Protein AF-A0A8T5QDV3-F1 (afdb_monomer_lite)

pLDDT: mean 91.02, std 8.58, range [51.59, 98.5]

Foldseek 3Di:
DPVCVCPVDPVSVQLCVVALQAPDKDALVVSCVVSVHDSVVSVVSVVVCCVVQQWDDDPRIIDGDPDPVSLVVQLVVLVVVDDPCVCVPDPPDPDDDADDCNNRSVHHPPDDRD

Radius of gyration: 15.68 Å; chains: 1; bounding box: 37×26×44 Å

Se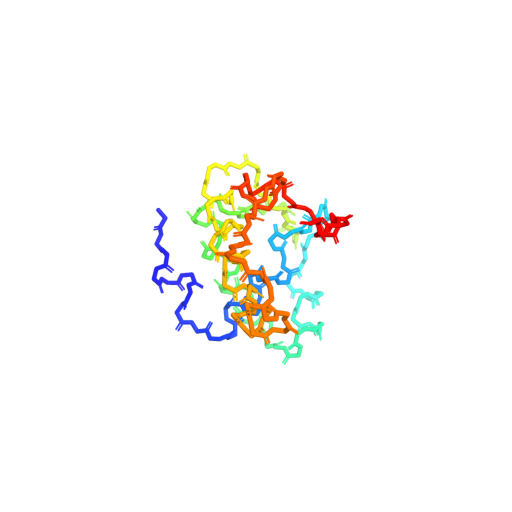quence (114 aa):
MNIHKILSTTQRIKILKKIIYSNNVITVNKTAKELKLSKGLVSKFFNLLVSEKILKKQKIKFIVLDNLFVKSIKILLNINTFNPSLFKKYSFIKGIGLYGSYTKGTNKEDSDID

Secondary structure (DSSP, 8-state):
--HHHHTSSHHHHHHHHHHTT--S-B-HHHHHHHHT--HHHHHHHHHHHHHTTSEEEETTEEEE--SHHHHHHHHHHHHHH--TTHHHH-TT-------HHHHHT---TT----

Structure (mmCIF, N/CA/C/O backbone):
data_AF-A0A8T5QDV3-F1
#
_entry.id   AF-A0A8T5QDV3-F1
#
loop_
_atom_site.group_PDB
_atom_site.id
_atom_site.type_symbol
_atom_site.label_atom_id
_atom_site.label_alt_id
_atom_site.label_comp_id
_atom_site.label_asym_id
_atom_site.label_entity_id
_atom_site.label_seq_id
_atom_site.pdbx_PDB_ins_code
_atom_site.Cartn_x
_atom_site.Cartn_y
_atom_site.Cartn_z
_atom_site.occupancy
_atom_site.B_iso_or_equiv
_atom_site.auth_seq_id
_atom_site.auth_comp_id
_atom_site.auth_asym_id
_atom_site.auth_atom_id
_atom_site.pdbx_PDB_model_num
ATOM 1 N N . MET A 1 1 ? 3.508 14.817 3.290 1.00 88.06 1 MET A N 1
ATOM 2 C CA . MET A 1 1 ? 3.401 13.360 3.496 1.00 88.06 1 MET A CA 1
ATOM 3 C C . MET A 1 1 ? 4.655 12.853 4.198 1.00 88.06 1 MET A C 1
ATOM 5 O O . MET A 1 1 ? 5.741 12.998 3.646 1.00 88.06 1 MET A O 1
ATOM 9 N N . ASN A 1 2 ? 4.535 12.255 5.383 1.00 92.50 2 ASN A N 1
ATOM 10 C CA . ASN A 1 2 ? 5.657 11.679 6.135 1.00 92.50 2 ASN A CA 1
ATOM 11 C C . ASN A 1 2 ? 6.025 10.274 5.628 1.00 92.50 2 ASN A C 1
ATOM 13 O O . ASN A 1 2 ? 5.771 9.263 6.292 1.00 92.50 2 ASN A O 1
ATOM 17 N N . ILE A 1 3 ? 6.639 10.204 4.443 1.00 93.56 3 ILE A N 1
ATOM 18 C CA . ILE A 1 3 ? 6.926 8.933 3.756 1.00 93.56 3 ILE A CA 1
ATOM 19 C C . ILE A 1 3 ? 7.809 7.981 4.582 1.00 93.56 3 ILE A C 1
ATOM 21 O O . ILE A 1 3 ? 7.543 6.781 4.623 1.00 93.56 3 ILE A O 1
ATOM 25 N N . HIS A 1 4 ? 8.778 8.518 5.332 1.00 94.50 4 HIS A N 1
ATOM 26 C CA . HIS A 1 4 ? 9.661 7.737 6.205 1.00 94.50 4 HIS A CA 1
ATOM 27 C C . HIS A 1 4 ? 8.889 6.983 7.298 1.00 94.50 4 HIS A C 1
ATOM 29 O O . HIS A 1 4 ? 9.250 5.861 7.636 1.00 94.50 4 HIS A O 1
ATOM 35 N N . LYS A 1 5 ? 7.787 7.548 7.823 1.00 96.12 5 LYS A N 1
ATOM 36 C CA . LYS A 1 5 ? 6.915 6.857 8.791 1.00 96.12 5 LYS A CA 1
ATOM 37 C C . LYS A 1 5 ? 6.053 5.808 8.103 1.00 96.12 5 LYS A C 1
ATOM 39 O O . LYS A 1 5 ? 5.852 4.727 8.656 1.00 96.12 5 LYS A O 1
ATOM 44 N N . ILE A 1 6 ? 5.534 6.118 6.916 1.00 96.69 6 ILE A N 1
ATOM 45 C CA . ILE A 1 6 ? 4.658 5.213 6.164 1.00 96.69 6 ILE A CA 1
ATOM 46 C C . ILE A 1 6 ? 5.402 3.926 5.784 1.00 96.69 6 ILE A C 1
ATOM 48 O O . ILE A 1 6 ? 4.861 2.834 5.947 1.00 96.69 6 ILE A O 1
ATOM 52 N N . LEU A 1 7 ? 6.656 4.049 5.347 1.00 95.38 7 LEU A N 1
ATOM 53 C CA . LEU A 1 7 ? 7.481 2.938 4.866 1.00 95.38 7 LEU A CA 1
ATOM 54 C C . LEU A 1 7 ? 8.477 2.417 5.918 1.00 95.38 7 LEU A C 1
ATOM 56 O O . LEU A 1 7 ? 9.415 1.706 5.577 1.00 95.38 7 LEU A O 1
ATOM 60 N N . SER A 1 8 ? 8.279 2.741 7.200 1.00 95.75 8 SER A N 1
ATOM 61 C CA . SER A 1 8 ? 9.279 2.485 8.249 1.00 95.75 8 SER A CA 1
ATOM 62 C C . SER A 1 8 ? 9.469 1.011 8.617 1.00 95.75 8 SER A C 1
ATOM 64 O O . SER A 1 8 ? 10.446 0.673 9.275 1.00 95.75 8 SER A O 1
ATOM 66 N N . THR A 1 9 ? 8.508 0.135 8.303 1.00 97.06 9 THR A N 1
ATOM 67 C CA . THR A 1 9 ? 8.598 -1.297 8.629 1.00 97.06 9 THR A CA 1
ATOM 68 C C . THR A 1 9 ? 8.020 -2.162 7.520 1.00 97.06 9 THR A C 1
ATOM 70 O O . THR A 1 9 ? 7.087 -1.773 6.814 1.00 97.06 9 THR A O 1
ATOM 73 N N . THR A 1 10 ? 8.510 -3.397 7.426 1.00 96.00 10 THR A N 1
ATOM 74 C CA . THR A 1 10 ? 8.000 -4.405 6.485 1.00 96.00 10 THR A CA 1
ATOM 75 C C . THR A 1 10 ? 6.509 -4.681 6.686 1.00 96.00 10 THR A C 1
ATOM 77 O O . THR A 1 10 ? 5.773 -4.831 5.715 1.00 96.00 10 THR A O 1
ATOM 80 N N . GLN A 1 11 ? 6.027 -4.687 7.933 1.00 97.75 11 GLN A N 1
ATOM 81 C CA . GLN A 1 11 ? 4.607 -4.863 8.247 1.00 97.75 11 GLN A CA 1
ATOM 82 C C . GLN A 1 11 ? 3.755 -3.696 7.728 1.00 97.75 11 GLN A C 1
ATOM 84 O O . GLN A 1 11 ? 2.696 -3.933 7.149 1.00 97.75 11 GLN A O 1
ATOM 89 N N . ARG A 1 12 ? 4.216 -2.445 7.876 1.00 97.75 12 ARG A N 1
ATOM 90 C CA . ARG A 1 12 ? 3.521 -1.268 7.327 1.00 97.75 12 ARG A CA 1
ATOM 91 C C . ARG A 1 12 ? 3.479 -1.301 5.807 1.00 97.75 12 ARG A C 1
ATOM 93 O O . ARG A 1 12 ? 2.419 -1.075 5.234 1.00 97.75 12 ARG A O 1
ATOM 100 N N . ILE A 1 13 ? 4.586 -1.675 5.166 1.00 96.88 13 ILE A N 1
ATOM 101 C CA . ILE A 1 13 ? 4.644 -1.848 3.709 1.00 96.88 13 ILE A CA 1
ATOM 102 C C . ILE A 1 13 ? 3.665 -2.942 3.256 1.00 96.88 13 ILE A C 1
ATOM 104 O O . ILE A 1 13 ? 2.933 -2.730 2.291 1.00 96.88 13 ILE A O 1
ATOM 108 N N . LYS A 1 14 ? 3.587 -4.080 3.962 1.00 96.88 14 LYS A N 1
ATOM 109 C CA . LYS A 1 14 ? 2.610 -5.148 3.673 1.00 96.88 14 LYS A CA 1
ATOM 110 C C . LYS A 1 14 ? 1.168 -4.653 3.796 1.00 96.88 14 LYS A C 1
ATOM 112 O O . LYS A 1 14 ? 0.372 -4.894 2.892 1.00 96.88 14 LYS A O 1
ATOM 117 N N . ILE A 1 15 ? 0.842 -3.935 4.875 1.00 98.19 15 ILE A N 1
ATOM 118 C CA . ILE A 1 15 ? -0.492 -3.344 5.057 1.00 98.19 15 ILE A CA 1
ATOM 119 C C . ILE A 1 15 ? -0.800 -2.358 3.928 1.00 98.19 15 ILE A C 1
ATOM 121 O O . ILE A 1 15 ? -1.876 -2.427 3.342 1.00 98.19 15 ILE A O 1
ATOM 125 N N . LEU A 1 16 ? 0.143 -1.476 3.594 1.00 97.50 16 LEU A N 1
ATOM 126 C CA . LEU A 1 16 ? -0.030 -0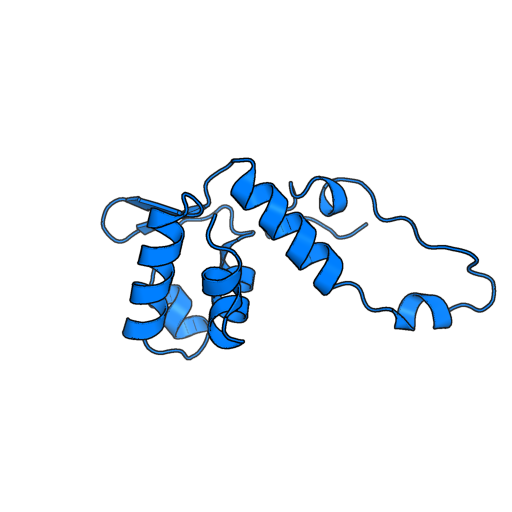.472 2.550 1.00 97.50 16 LEU A CA 1
ATOM 127 C C . LEU A 1 16 ? -0.271 -1.120 1.182 1.00 97.50 16 LEU A C 1
ATOM 129 O O . LEU A 1 16 ? -1.277 -0.817 0.548 1.00 97.50 16 LEU A O 1
ATOM 133 N N . LYS A 1 17 ? 0.591 -2.059 0.763 1.00 95.44 17 LYS A N 1
ATOM 134 C CA . LYS A 1 17 ? 0.440 -2.799 -0.502 1.00 95.44 17 LYS A CA 1
ATOM 135 C C . LYS A 1 17 ? -0.911 -3.511 -0.591 1.00 95.44 17 LYS A C 1
ATOM 137 O O . LYS A 1 17 ? -1.519 -3.520 -1.653 1.00 95.44 17 LYS A O 1
ATOM 142 N N . LYS A 1 18 ? -1.400 -4.061 0.526 1.00 95.69 18 LYS A N 1
ATOM 143 C CA . LYS A 1 18 ? -2.688 -4.761 0.572 1.00 95.69 18 LYS A CA 1
ATOM 144 C C . LYS A 1 18 ? -3.890 -3.844 0.331 1.00 95.69 18 LYS A C 1
ATOM 146 O O . LYS A 1 18 ? -4.899 -4.312 -0.181 1.00 95.69 18 LYS A O 1
ATOM 151 N N . ILE A 1 19 ? -3.820 -2.577 0.737 1.00 96.69 19 ILE A N 1
ATOM 152 C CA . ILE A 1 19 ? -5.000 -1.699 0.745 1.00 96.69 19 ILE A CA 1
ATOM 153 C C . ILE A 1 19 ? -4.978 -0.630 -0.345 1.00 96.69 19 ILE A C 1
ATOM 155 O O . ILE A 1 19 ? -6.040 -0.205 -0.780 1.00 96.69 19 ILE A O 1
ATOM 159 N N . ILE A 1 20 ? -3.797 -0.180 -0.782 1.00 96.25 20 ILE A N 1
ATOM 160 C CA . ILE A 1 20 ? -3.650 1.046 -1.584 1.00 96.25 20 ILE A CA 1
ATOM 161 C C . ILE A 1 20 ? -4.280 0.946 -2.981 1.00 96.25 20 ILE A C 1
ATOM 163 O O . ILE A 1 20 ? -4.665 1.963 -3.553 1.00 96.25 20 ILE A O 1
ATOM 167 N N . TYR A 1 21 ? -4.404 -0.266 -3.522 1.00 94.00 21 TYR A N 1
ATOM 168 C CA . TYR A 1 21 ? -5.006 -0.522 -4.834 1.00 94.00 21 TYR A CA 1
ATOM 169 C C . TYR A 1 21 ? -6.497 -0.865 -4.758 1.00 94.00 21 TYR A C 1
ATOM 171 O O . TYR A 1 21 ? -7.139 -0.976 -5.798 1.00 94.00 21 TYR A O 1
ATOM 179 N N . SER A 1 22 ? -7.063 -1.017 -3.556 1.00 92.50 22 SER A N 1
ATOM 180 C CA . SER A 1 22 ? -8.442 -1.477 -3.419 1.00 92.50 22 SER A CA 1
ATOM 181 C C . SER A 1 22 ? -9.443 -0.394 -3.818 1.00 92.50 22 SER A C 1
ATOM 183 O O . SER A 1 22 ? -9.386 0.734 -3.327 1.00 92.50 22 SER A O 1
ATOM 185 N N . ASN A 1 23 ? -10.402 -0.771 -4.665 1.00 86.62 23 ASN A N 1
ATOM 186 C CA . ASN A 1 23 ? -11.573 0.051 -4.994 1.00 86.62 23 ASN A CA 1
ATOM 187 C C . ASN A 1 23 ? -12.688 -0.088 -3.943 1.00 86.62 23 ASN A C 1
ATOM 189 O O . ASN A 1 23 ? -13.674 0.646 -3.965 1.00 86.62 23 ASN A O 1
ATOM 193 N N . ASN A 1 24 ? -12.543 -1.054 -3.034 1.00 88.81 24 ASN A N 1
ATOM 194 C CA . ASN A 1 24 ? -13.555 -1.421 -2.062 1.00 88.81 24 ASN A CA 1
ATOM 195 C C . ASN A 1 24 ? -13.311 -0.769 -0.704 1.00 88.81 24 ASN A C 1
ATOM 197 O O . ASN A 1 24 ? -12.238 -0.262 -0.378 1.00 88.81 24 ASN A O 1
ATOM 201 N N . VAL A 1 25 ? -14.336 -0.843 0.139 1.00 93.19 25 VAL A N 1
ATOM 202 C CA . VAL A 1 25 ? -14.237 -0.407 1.524 1.00 93.19 25 VAL A CA 1
ATOM 203 C C . VAL A 1 25 ? -13.320 -1.335 2.328 1.00 93.19 25 VAL A C 1
ATOM 205 O O . VAL A 1 25 ? -13.476 -2.557 2.328 1.00 93.19 25 VAL A O 1
ATOM 208 N N . ILE A 1 26 ? -12.408 -0.735 3.091 1.00 96.88 26 ILE A N 1
ATOM 209 C CA . ILE A 1 26 ? -11.400 -1.420 3.902 1.00 96.88 26 ILE A CA 1
ATOM 210 C C . ILE A 1 26 ? -11.788 -1.347 5.385 1.00 96.88 26 ILE A C 1
ATOM 212 O O . ILE A 1 26 ? -12.364 -0.363 5.853 1.00 96.88 26 ILE A O 1
ATOM 216 N N . THR A 1 27 ? -11.458 -2.382 6.160 1.00 97.81 27 THR A N 1
ATOM 217 C CA . THR A 1 27 ? -11.636 -2.380 7.621 1.00 97.81 27 THR A CA 1
ATOM 218 C C . THR A 1 27 ? -10.395 -2.913 8.323 1.00 97.81 27 THR A C 1
ATOM 220 O O . THR A 1 27 ? -9.730 -3.820 7.824 1.00 97.81 27 THR A O 1
ATOM 223 N N . VAL A 1 28 ? -10.123 -2.397 9.526 1.00 98.12 28 VAL A N 1
ATOM 224 C CA . VAL A 1 28 ? -9.007 -2.862 10.370 1.00 98.12 28 VAL A CA 1
ATOM 225 C C . VAL A 1 28 ? -9.099 -4.368 10.623 1.00 98.12 28 VAL A C 1
ATOM 227 O O . VAL A 1 28 ? -8.095 -5.066 10.542 1.00 98.12 28 VAL A O 1
ATOM 230 N N . ASN A 1 29 ? -10.303 -4.877 10.906 1.00 97.88 29 ASN A N 1
ATOM 231 C CA . ASN A 1 29 ? -10.510 -6.284 11.244 1.00 97.88 29 ASN A CA 1
ATOM 232 C C . ASN A 1 29 ? -10.189 -7.209 10.057 1.00 97.88 29 ASN A C 1
ATOM 234 O O . ASN A 1 29 ? -9.439 -8.169 10.222 1.00 97.88 29 ASN A O 1
ATOM 238 N N . LYS A 1 30 ? -10.693 -6.884 8.855 1.00 97.44 30 LYS A N 1
ATOM 239 C CA . LYS A 1 30 ? -10.420 -7.659 7.635 1.00 97.44 30 LYS A CA 1
ATOM 240 C C . LYS A 1 30 ? -8.927 -7.655 7.300 1.00 97.44 30 LYS A C 1
ATOM 242 O O . LYS A 1 30 ? -8.339 -8.721 7.155 1.00 97.44 30 LYS A O 1
ATOM 247 N N . THR A 1 31 ? -8.295 -6.479 7.275 1.00 97.94 31 THR A N 1
ATOM 248 C CA . THR A 1 31 ? -6.864 -6.352 6.959 1.00 97.94 31 THR A CA 1
ATOM 249 C C . THR A 1 31 ? -5.975 -7.070 7.978 1.00 97.94 31 THR A C 1
ATOM 251 O O . THR A 1 31 ? -5.028 -7.749 7.589 1.00 97.94 31 THR A O 1
ATOM 254 N N . ALA A 1 32 ? -6.284 -6.970 9.275 1.00 98.31 32 ALA A N 1
ATOM 255 C CA . ALA A 1 32 ? -5.547 -7.677 10.324 1.00 98.31 32 ALA A CA 1
ATOM 256 C C . ALA A 1 32 ? -5.644 -9.202 10.165 1.00 98.31 32 ALA A C 1
ATOM 258 O O . ALA A 1 32 ? -4.624 -9.887 10.238 1.00 98.31 32 ALA A O 1
ATOM 259 N N . LYS A 1 33 ? -6.850 -9.720 9.889 1.00 98.19 33 LYS A N 1
ATOM 260 C CA . LYS A 1 33 ? -7.091 -11.152 9.665 1.00 98.19 33 LYS A CA 1
ATOM 261 C C . LYS A 1 33 ? -6.332 -11.668 8.440 1.00 98.19 33 LYS A C 1
ATOM 263 O O . LYS A 1 33 ? -5.618 -12.658 8.547 1.00 98.19 33 LYS A O 1
ATOM 268 N N . GLU A 1 34 ? -6.453 -10.987 7.302 1.00 97.31 34 GLU A N 1
ATOM 269 C CA . GLU A 1 34 ? -5.832 -11.410 6.037 1.00 97.31 34 GLU A CA 1
ATOM 270 C C . GLU A 1 34 ? -4.301 -11.384 6.091 1.00 97.31 34 GLU A C 1
ATOM 272 O O . GLU A 1 34 ? -3.648 -12.266 5.541 1.00 97.31 34 GLU A O 1
ATOM 277 N N . LEU A 1 35 ? -3.717 -10.403 6.785 1.00 97.69 35 LEU A N 1
ATOM 278 C CA . LEU A 1 35 ? -2.263 -10.280 6.912 1.00 97.69 35 LEU A CA 1
ATOM 279 C C . LEU A 1 35 ? -1.683 -11.027 8.120 1.00 97.69 35 LEU A C 1
ATOM 281 O O . LEU A 1 35 ? -0.468 -10.990 8.309 1.00 97.69 35 LEU A O 1
ATOM 285 N N . LYS A 1 36 ? -2.522 -11.686 8.935 1.00 97.94 36 LYS A N 1
ATOM 286 C CA . LYS A 1 36 ? -2.134 -12.319 10.210 1.00 97.94 36 LYS A CA 1
ATOM 287 C C . LYS A 1 36 ? -1.364 -11.350 11.129 1.00 97.94 36 LYS A C 1
ATOM 289 O O . LYS A 1 36 ? -0.328 -11.692 11.693 1.00 97.94 36 LYS A O 1
ATOM 294 N N . LEU A 1 37 ? -1.860 -10.116 11.255 1.00 98.00 37 LEU A N 1
ATOM 295 C CA . LEU A 1 37 ? -1.277 -9.048 12.082 1.00 98.00 37 LEU A CA 1
ATOM 296 C C . LEU A 1 37 ? -2.212 -8.658 13.232 1.00 98.00 37 LEU A C 1
ATOM 298 O O . LEU A 1 37 ? -3.418 -8.900 13.188 1.00 98.00 37 LEU A O 1
ATOM 302 N N . SER A 1 38 ? -1.676 -7.992 14.259 1.00 98.12 38 SER A N 1
ATOM 303 C CA . SER A 1 38 ? -2.500 -7.501 15.366 1.00 98.12 38 SER A CA 1
ATOM 304 C C . SER A 1 38 ? -3.404 -6.339 14.931 1.00 98.12 38 SER A C 1
ATOM 306 O O . SER A 1 38 ? -3.002 -5.445 14.177 1.00 98.12 38 SER A O 1
ATOM 308 N N . LYS A 1 39 ? -4.637 -6.302 15.458 1.00 97.88 39 LYS A N 1
ATOM 309 C CA . LYS A 1 39 ? -5.588 -5.203 15.198 1.00 97.88 39 LYS A CA 1
ATOM 310 C C . LYS A 1 39 ? -5.033 -3.849 15.645 1.00 97.88 39 LYS A C 1
ATOM 312 O O . LYS A 1 39 ? -5.269 -2.850 14.973 1.00 97.88 39 LYS A O 1
ATOM 317 N N . GLY A 1 40 ? -4.277 -3.819 16.746 1.00 98.38 40 GLY A N 1
ATOM 318 C CA . GLY A 1 40 ? -3.641 -2.605 17.262 1.00 98.38 40 GLY A CA 1
ATOM 319 C C . GLY A 1 40 ? -2.631 -2.005 16.281 1.00 98.38 40 GLY A C 1
ATOM 320 O O . GLY A 1 40 ? -2.675 -0.802 16.022 1.00 98.38 40 GLY A O 1
ATOM 321 N N . LEU A 1 41 ? -1.784 -2.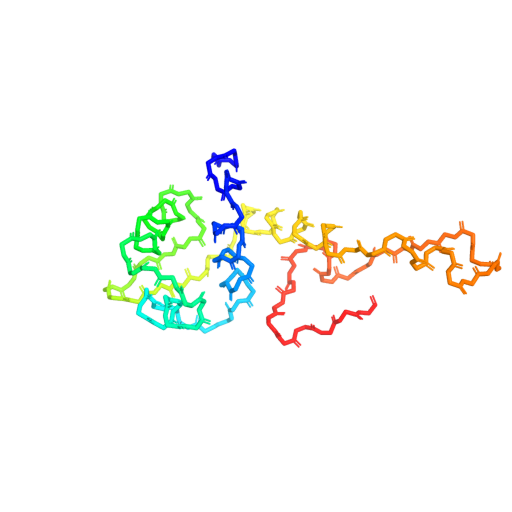840 15.665 1.00 98.12 41 LEU A N 1
ATOM 322 C CA . LEU A 1 41 ? -0.825 -2.405 14.645 1.00 98.12 41 LEU A CA 1
ATOM 323 C C . LEU A 1 41 ? -1.538 -1.805 13.428 1.00 98.12 41 LEU A C 1
ATOM 325 O O . LEU A 1 41 ? -1.207 -0.698 12.999 1.00 98.12 41 LEU A O 1
ATOM 329 N N . VAL A 1 42 ? -2.531 -2.523 12.895 1.00 98.50 42 VAL A N 1
ATOM 330 C CA . VAL A 1 42 ? -3.293 -2.087 11.715 1.00 98.50 42 VAL A CA 1
ATOM 331 C C . VAL A 1 42 ? -4.071 -0.807 12.015 1.00 98.50 42 VAL A C 1
ATOM 333 O O . VAL A 1 42 ? -4.008 0.132 11.229 1.00 98.50 42 VAL A O 1
ATOM 336 N N . SER A 1 43 ? -4.735 -0.724 13.171 1.00 98.25 43 SER A N 1
ATOM 337 C CA . SER A 1 43 ? -5.476 0.467 13.607 1.00 98.25 43 SER A CA 1
ATOM 338 C C . SER A 1 43 ? -4.567 1.693 13.721 1.00 98.25 43 SER A C 1
ATOM 340 O O . SER A 1 43 ? -4.850 2.738 13.132 1.00 98.25 43 SER A O 1
ATOM 342 N N . LYS A 1 44 ? -3.421 1.555 14.404 1.00 98.25 44 LYS A N 1
ATOM 343 C CA . LYS A 1 44 ? -2.438 2.640 14.545 1.00 98.25 44 LYS A CA 1
ATOM 344 C C . LYS A 1 44 ? -1.924 3.105 13.184 1.00 98.25 44 LYS A C 1
ATOM 346 O O . LYS A 1 44 ? -1.775 4.305 12.963 1.00 98.25 44 LYS A O 1
ATOM 351 N N . PHE A 1 45 ? -1.673 2.171 12.269 1.00 98.50 45 PHE A N 1
ATOM 352 C CA . PHE A 1 45 ? -1.211 2.515 10.931 1.00 98.50 45 PHE A CA 1
ATOM 353 C C . PHE A 1 45 ? -2.305 3.167 10.080 1.00 98.50 45 PHE A C 1
ATOM 355 O O . PHE A 1 45 ? -2.037 4.157 9.413 1.00 98.50 45 PHE A O 1
ATOM 362 N N . PHE A 1 46 ? -3.550 2.697 10.152 1.00 98.44 46 PHE A N 1
ATOM 363 C CA . PHE A 1 46 ? -4.673 3.330 9.458 1.00 98.44 46 PHE A CA 1
ATOM 364 C C . PHE A 1 46 ? -4.889 4.768 9.927 1.00 98.44 46 PHE A C 1
ATOM 366 O O . PHE A 1 46 ? -5.098 5.643 9.094 1.00 98.44 46 PHE A O 1
ATOM 373 N N . ASN A 1 47 ? -4.772 5.036 11.230 1.00 98.06 47 ASN A N 1
ATOM 374 C CA . ASN A 1 47 ? -4.858 6.401 11.751 1.00 98.06 47 ASN A CA 1
ATOM 375 C C . ASN A 1 47 ? -3.746 7.301 11.185 1.00 98.06 47 ASN A C 1
ATOM 377 O O . ASN A 1 47 ? -4.032 8.430 10.796 1.00 98.06 47 ASN A O 1
ATOM 381 N N . LEU A 1 48 ? -2.515 6.786 11.057 1.00 98.25 48 LEU A N 1
ATOM 382 C CA . LEU A 1 48 ? -1.431 7.496 10.367 1.00 98.25 48 LEU A CA 1
ATOM 383 C C . LEU A 1 48 ? -1.785 7.765 8.895 1.00 98.25 48 LEU A C 1
ATOM 385 O O . LEU A 1 48 ? -1.617 8.877 8.409 1.00 98.25 48 LEU A O 1
ATOM 389 N N . LEU A 1 49 ? -2.307 6.776 8.169 1.00 98.19 49 LEU A N 1
ATOM 390 C CA . LEU A 1 49 ? -2.691 6.967 6.767 1.00 98.19 49 LEU A CA 1
ATOM 391 C C . LEU A 1 49 ? -3.850 7.964 6.604 1.00 98.19 49 LEU A C 1
ATOM 393 O O . LEU A 1 49 ? -3.911 8.666 5.596 1.00 98.19 49 LEU A O 1
ATOM 397 N N . VAL A 1 50 ? -4.745 8.067 7.590 1.00 98.06 50 VAL A N 1
ATOM 398 C CA . VAL A 1 50 ? -5.778 9.111 7.624 1.00 98.06 50 VAL A CA 1
ATOM 399 C C . VAL A 1 50 ? -5.155 10.493 7.825 1.00 98.06 50 VAL A C 1
ATOM 401 O O . VAL A 1 50 ? -5.470 11.405 7.062 1.00 98.06 50 VAL A O 1
ATOM 404 N N . SER A 1 51 ? -4.234 10.658 8.784 1.00 97.75 51 SER A N 1
ATOM 405 C CA . SER A 1 51 ? -3.561 11.951 8.998 1.00 97.75 51 SER A CA 1
ATOM 406 C C . SER A 1 51 ? -2.722 12.390 7.795 1.00 97.75 51 SER A C 1
ATOM 408 O O . SER A 1 51 ? -2.592 13.579 7.527 1.00 97.75 51 SER A O 1
ATOM 410 N N . GLU A 1 52 ? -2.197 11.432 7.031 1.00 97.62 52 GLU A N 1
ATOM 411 C CA . GLU A 1 52 ? -1.403 11.677 5.821 1.00 97.62 52 GLU A CA 1
ATOM 412 C C . GLU A 1 52 ? -2.254 11.831 4.545 1.00 97.62 52 GLU A C 1
ATOM 414 O O . GLU A 1 52 ? -1.704 11.880 3.446 1.00 97.62 52 GLU A O 1
ATOM 419 N N . LYS A 1 53 ? -3.589 11.924 4.667 1.00 97.25 53 LYS A N 1
ATOM 420 C CA . LYS A 1 53 ? -4.535 12.061 3.540 1.00 97.25 53 LYS A CA 1
ATOM 421 C C . LYS A 1 53 ? -4.439 10.922 2.511 1.00 97.25 53 LYS A C 1
ATOM 423 O O . LYS A 1 53 ? -4.693 11.130 1.329 1.00 97.25 53 LYS A O 1
ATOM 428 N N . ILE A 1 54 ? -4.107 9.710 2.949 1.00 97.75 54 ILE A N 1
ATOM 429 C CA . ILE A 1 54 ? -4.086 8.499 2.108 1.00 97.75 54 ILE A CA 1
ATOM 430 C C . ILE A 1 54 ? -5.409 7.746 2.233 1.00 97.75 54 ILE A C 1
ATOM 432 O O . ILE A 1 54 ? -5.974 7.293 1.238 1.00 97.75 54 ILE A O 1
ATOM 436 N N . LEU A 1 55 ? -5.919 7.641 3.461 1.00 98.00 55 LEU A N 1
ATOM 437 C CA . LEU A 1 55 ? -7.221 7.054 3.752 1.00 98.00 55 LEU A CA 1
ATOM 438 C C . LEU A 1 55 ? -8.201 8.118 4.242 1.00 98.00 55 LEU A C 1
ATOM 440 O O . LEU A 1 55 ? -7.821 9.089 4.893 1.00 98.00 55 LEU A O 1
ATOM 444 N N . LYS A 1 56 ? -9.491 7.876 4.023 1.00 97.62 56 LYS A N 1
ATOM 445 C CA . LYS A 1 56 ? -10.580 8.578 4.707 1.00 97.62 56 LYS A CA 1
ATOM 446 C C . LYS A 1 56 ? -11.366 7.588 5.551 1.00 97.62 56 LYS A C 1
ATOM 448 O O . LYS A 1 56 ? -11.779 6.540 5.060 1.00 97.62 56 LYS A O 1
ATOM 453 N N . LYS A 1 57 ? -11.580 7.928 6.822 1.00 97.44 57 LYS A N 1
ATOM 454 C CA . LYS A 1 57 ? -12.390 7.135 7.754 1.00 97.44 57 LYS A CA 1
ATOM 455 C C . LYS A 1 57 ? -13.872 7.493 7.612 1.00 97.44 57 LYS A C 1
ATOM 457 O O . LYS A 1 57 ? -14.233 8.666 7.589 1.00 97.44 57 LYS A O 1
ATOM 462 N N . GLN A 1 58 ? -14.723 6.475 7.560 1.00 94.69 58 GLN A N 1
ATOM 463 C CA . GLN A 1 58 ? -16.184 6.552 7.554 1.00 94.69 58 GLN A CA 1
ATOM 464 C C . GLN A 1 58 ? -16.724 5.564 8.602 1.00 94.69 58 GLN A C 1
ATOM 466 O O . GLN A 1 58 ? -16.860 4.370 8.338 1.00 94.69 58 GLN A O 1
ATOM 471 N N . LYS A 1 59 ? -17.002 6.027 9.827 1.00 92.44 59 LYS A N 1
ATOM 472 C CA . LYS A 1 59 ? -17.306 5.153 10.983 1.00 92.44 59 LYS A CA 1
ATOM 473 C C . LYS A 1 59 ? -16.190 4.110 11.205 1.00 92.44 59 LYS A C 1
ATOM 475 O O . LYS A 1 59 ? -15.063 4.480 11.527 1.00 92.44 59 LYS A O 1
ATOM 480 N N . ILE A 1 60 ? -16.486 2.821 11.025 1.00 91.88 60 ILE A N 1
ATOM 481 C CA . ILE A 1 60 ? -15.538 1.695 11.161 1.00 91.88 60 ILE A CA 1
ATOM 482 C C . ILE A 1 60 ? -14.820 1.335 9.847 1.00 91.88 60 ILE A C 1
ATOM 484 O O . ILE A 1 60 ? -13.969 0.445 9.819 1.00 91.88 60 ILE A O 1
ATOM 488 N N . LYS A 1 61 ? -15.207 1.993 8.754 1.00 96.50 61 LYS A N 1
ATOM 489 C CA . LYS A 1 61 ? -14.792 1.724 7.380 1.00 96.50 61 LYS A CA 1
ATOM 490 C C . LYS A 1 61 ? -13.770 2.762 6.915 1.00 96.50 61 LYS A C 1
ATOM 492 O O . LYS A 1 61 ? -13.740 3.882 7.423 1.00 96.50 61 LYS A O 1
ATOM 497 N N . PHE A 1 62 ? -12.941 2.389 5.950 1.00 98.25 62 PHE A N 1
ATOM 498 C CA . PHE A 1 62 ? -11.921 3.244 5.352 1.00 98.25 62 PHE A CA 1
ATOM 499 C C . PHE A 1 62 ? -11.990 3.146 3.832 1.00 98.25 62 PHE A C 1
ATOM 501 O O . PHE A 1 62 ? -12.269 2.075 3.296 1.00 98.25 62 PHE A O 1
ATOM 508 N N . ILE A 1 63 ? -11.714 4.254 3.155 1.00 97.31 63 ILE A N 1
ATOM 509 C CA . ILE A 1 63 ? -11.578 4.309 1.697 1.00 97.31 63 ILE A CA 1
ATOM 510 C C . ILE A 1 63 ? -10.222 4.910 1.338 1.00 97.31 63 ILE A C 1
ATOM 512 O O . ILE A 1 63 ? -9.740 5.800 2.045 1.00 97.31 63 ILE A O 1
ATOM 516 N N . VAL A 1 64 ? -9.615 4.423 0.259 1.00 97.25 64 VAL A N 1
ATOM 517 C CA . VAL A 1 64 ? -8.429 5.052 -0.331 1.00 97.25 64 VAL A CA 1
ATOM 518 C C . VAL A 1 64 ? -8.865 6.335 -1.029 1.00 97.25 64 VAL A C 1
ATOM 520 O O . VAL A 1 64 ? -9.868 6.351 -1.738 1.00 97.25 64 VAL A O 1
ATOM 523 N N . LEU A 1 65 ? -8.141 7.424 -0.792 1.00 96.31 65 LEU A N 1
ATOM 524 C CA . LEU A 1 65 ? -8.413 8.700 -1.445 1.00 96.31 65 LEU A CA 1
ATOM 525 C C . LEU A 1 65 ? -7.810 8.739 -2.854 1.00 96.31 65 LEU A C 1
ATOM 527 O O . LEU A 1 65 ? -6.737 8.194 -3.091 1.00 96.31 65 LEU A O 1
ATOM 531 N N . ASP A 1 66 ? -8.461 9.444 -3.778 1.00 93.75 66 ASP A N 1
ATOM 532 C CA . ASP A 1 66 ? -7.871 9.777 -5.077 1.00 93.75 66 ASP A CA 1
ATOM 533 C C . ASP A 1 66 ? -7.213 11.160 -5.000 1.00 93.75 66 ASP A C 1
ATOM 535 O O . ASP A 1 66 ? -7.874 12.195 -5.080 1.00 93.75 66 ASP A O 1
ATOM 539 N N . ASN A 1 67 ? -5.904 11.185 -4.746 1.00 95.06 67 ASN A N 1
ATOM 540 C CA . ASN A 1 67 ? -5.110 12.411 -4.725 1.00 95.06 67 ASN A CA 1
ATOM 541 C C . ASN A 1 67 ? -3.648 12.148 -5.114 1.00 95.06 67 ASN A C 1
ATOM 543 O O . ASN A 1 67 ? -3.216 11.003 -5.268 1.00 95.06 67 ASN A O 1
ATOM 547 N N . LEU A 1 68 ? -2.876 13.231 -5.249 1.00 94.75 68 LEU A N 1
ATOM 548 C CA . LEU A 1 68 ? -1.467 13.178 -5.642 1.00 94.75 68 LEU A CA 1
ATOM 549 C C . LEU A 1 68 ? -0.614 12.309 -4.706 1.00 94.75 68 LEU A C 1
ATOM 551 O O . LEU A 1 68 ? 0.215 11.555 -5.197 1.00 94.75 68 LEU A O 1
ATOM 555 N N . PHE A 1 69 ? -0.842 12.333 -3.388 1.00 95.56 69 PHE A N 1
ATOM 556 C CA . PHE A 1 69 ? -0.059 11.519 -2.448 1.00 95.56 69 PHE A CA 1
ATOM 557 C C . PHE A 1 69 ? -0.276 10.021 -2.664 1.00 95.56 6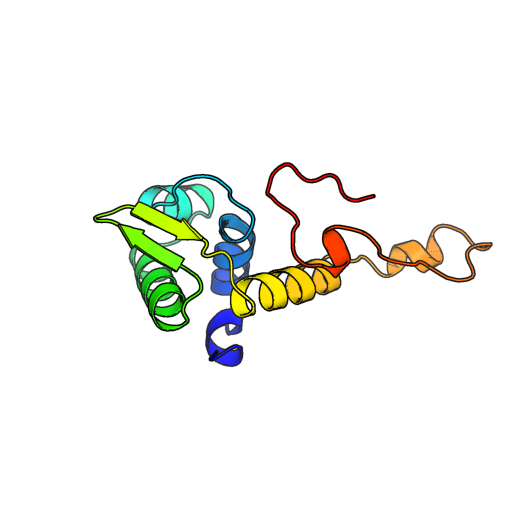9 PHE A C 1
ATOM 559 O O . PHE A 1 69 ? 0.686 9.253 -2.687 1.00 95.56 69 PHE A O 1
ATOM 566 N N . VAL A 1 70 ? -1.528 9.605 -2.869 1.00 96.12 70 VAL A N 1
ATOM 567 C CA . VAL A 1 70 ? -1.856 8.205 -3.168 1.00 96.12 70 VAL A CA 1
ATOM 568 C C . VAL A 1 70 ? -1.251 7.779 -4.503 1.00 96.12 70 VAL A C 1
ATOM 570 O O . VAL A 1 70 ? -0.627 6.718 -4.565 1.00 96.12 70 VAL A O 1
ATOM 573 N N . LYS A 1 71 ? -1.353 8.618 -5.543 1.00 95.19 71 LYS A N 1
ATOM 574 C CA . LYS A 1 71 ? -0.729 8.350 -6.851 1.00 95.19 71 LYS A CA 1
ATOM 575 C C . LYS A 1 71 ? 0.788 8.191 -6.727 1.00 95.19 71 LYS A C 1
ATOM 577 O O . LYS A 1 71 ? 1.331 7.206 -7.219 1.00 95.19 71 LYS A O 1
ATOM 582 N N . SER A 1 72 ? 1.466 9.078 -5.997 1.00 94.38 72 SER A N 1
ATOM 583 C CA . SER A 1 72 ? 2.915 8.982 -5.765 1.00 94.38 72 SER A CA 1
ATOM 584 C C . SER A 1 72 ? 3.318 7.701 -5.030 1.00 94.38 72 SER A C 1
ATOM 586 O O . SER A 1 72 ? 4.307 7.071 -5.400 1.00 94.38 72 SER A O 1
ATOM 588 N N . ILE A 1 73 ? 2.551 7.275 -4.018 1.00 95.44 73 ILE A N 1
ATOM 589 C CA . ILE A 1 73 ? 2.804 6.004 -3.321 1.00 95.44 73 ILE A CA 1
ATOM 590 C C . ILE A 1 73 ? 2.644 4.821 -4.274 1.00 95.44 73 ILE A C 1
ATOM 592 O O . ILE A 1 73 ? 3.486 3.924 -4.262 1.00 95.44 73 ILE A O 1
ATOM 596 N N . LYS A 1 74 ? 1.587 4.806 -5.094 1.00 94.81 74 LYS A N 1
ATOM 597 C CA . LYS A 1 74 ? 1.365 3.735 -6.073 1.00 94.81 74 LYS A CA 1
ATOM 598 C C . LYS A 1 74 ? 2.529 3.641 -7.053 1.00 94.81 74 LYS A C 1
ATOM 600 O O . LYS A 1 74 ? 3.064 2.553 -7.215 1.00 94.81 74 LYS A O 1
ATOM 605 N N . ILE A 1 75 ? 2.985 4.764 -7.611 1.00 92.44 75 ILE A N 1
ATOM 606 C CA . ILE A 1 75 ? 4.149 4.803 -8.513 1.00 92.44 75 ILE A CA 1
ATOM 607 C C . ILE A 1 75 ? 5.388 4.216 -7.829 1.00 92.44 75 ILE A C 1
ATOM 609 O O . ILE A 1 75 ? 6.049 3.347 -8.392 1.00 92.44 75 ILE A O 1
ATOM 613 N N . LEU A 1 76 ? 5.679 4.630 -6.594 1.00 92.62 76 LEU A N 1
ATOM 614 C CA . LEU A 1 76 ? 6.826 4.108 -5.849 1.00 92.62 76 LEU A CA 1
ATOM 615 C C . LEU A 1 76 ? 6.723 2.593 -5.612 1.00 92.62 76 LEU A C 1
ATOM 617 O O . LEU A 1 76 ? 7.700 1.864 -5.784 1.00 92.62 76 LEU A O 1
ATOM 621 N N . LEU A 1 77 ? 5.547 2.111 -5.205 1.00 91.56 77 LEU A N 1
ATOM 622 C CA . LEU A 1 77 ? 5.318 0.690 -4.953 1.00 91.56 77 LEU A CA 1
ATOM 623 C C . LEU A 1 77 ? 5.400 -0.138 -6.235 1.00 91.56 77 LEU A C 1
ATOM 625 O O . LEU A 1 77 ? 5.991 -1.213 -6.188 1.00 91.56 77 LEU A O 1
ATOM 629 N N . ASN A 1 78 ? 4.880 0.386 -7.345 1.00 89.69 78 ASN A N 1
ATOM 630 C CA . ASN A 1 78 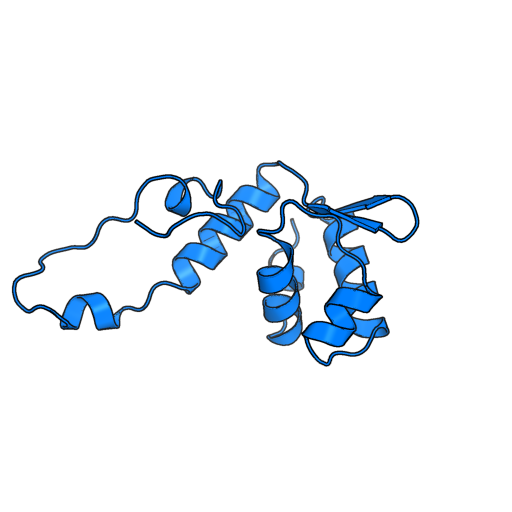? 4.987 -0.198 -8.677 1.00 89.69 78 ASN A CA 1
ATOM 631 C C . ASN A 1 78 ? 6.471 -0.305 -9.092 1.00 89.69 78 ASN A C 1
ATOM 633 O O . ASN A 1 78 ? 6.953 -1.372 -9.461 1.00 89.69 78 ASN A O 1
ATOM 637 N N . ILE A 1 79 ? 7.272 0.752 -8.952 1.00 86.94 79 ILE A N 1
ATOM 638 C CA . ILE A 1 79 ? 8.713 0.667 -9.264 1.00 86.94 79 ILE A CA 1
ATOM 639 C C . ILE A 1 79 ? 9.398 -0.406 -8.401 1.00 86.94 79 ILE A C 1
ATOM 641 O O . ILE A 1 79 ? 10.207 -1.183 -8.897 1.00 86.94 79 ILE A O 1
ATOM 645 N N . ASN A 1 80 ? 9.020 -0.515 -7.127 1.00 85.31 80 ASN A N 1
ATOM 646 C CA . ASN A 1 80 ? 9.588 -1.499 -6.205 1.00 85.31 80 ASN A CA 1
ATOM 647 C C . ASN A 1 80 ? 9.098 -2.948 -6.431 1.00 85.31 80 ASN A C 1
ATOM 649 O O . ASN A 1 80 ? 9.652 -3.875 -5.843 1.00 85.31 80 ASN A O 1
ATOM 653 N N . THR A 1 81 ? 8.038 -3.179 -7.211 1.00 81.44 81 THR A N 1
ATOM 654 C CA . THR A 1 81 ? 7.610 -4.540 -7.595 1.00 81.44 81 THR A CA 1
ATOM 655 C C . THR A 1 81 ? 8.306 -5.046 -8.849 1.00 81.44 81 THR A C 1
ATOM 657 O O . THR A 1 81 ? 8.242 -6.240 -9.133 1.00 81.44 81 THR A O 1
ATOM 660 N N . PHE A 1 82 ? 8.982 -4.166 -9.587 1.00 77.81 82 PHE A N 1
ATOM 661 C CA . PHE A 1 82 ? 9.708 -4.547 -10.784 1.00 77.81 82 PHE A CA 1
ATOM 662 C C . PHE A 1 82 ? 10.857 -5.506 -10.440 1.00 77.81 82 PHE A C 1
ATOM 664 O O . PHE A 1 82 ? 11.641 -5.247 -9.529 1.00 77.81 82 PHE A O 1
ATOM 671 N N . ASN A 1 83 ? 10.964 -6.613 -11.178 1.00 80.94 83 ASN A N 1
ATOM 672 C CA . ASN A 1 83 ? 12.027 -7.598 -11.007 1.00 80.94 83 ASN A CA 1
ATOM 673 C C . ASN A 1 83 ? 13.152 -7.351 -12.031 1.00 80.94 83 ASN A C 1
ATOM 675 O O . ASN A 1 83 ? 12.976 -7.689 -13.205 1.00 80.94 83 ASN A O 1
ATOM 679 N N . PRO A 1 84 ? 14.335 -6.857 -11.615 1.00 78.44 84 PRO A N 1
ATOM 680 C CA . PRO A 1 84 ? 15.436 -6.565 -12.533 1.00 78.44 84 PRO A CA 1
ATOM 681 C C . PRO A 1 84 ? 15.962 -7.783 -13.296 1.00 78.44 84 PRO A C 1
ATOM 683 O O . PRO A 1 84 ? 16.592 -7.625 -14.337 1.00 78.44 84 PRO A O 1
ATOM 686 N N . SER A 1 85 ? 15.702 -9.008 -12.827 1.00 81.94 85 SER A N 1
ATOM 687 C CA . SER A 1 85 ? 16.086 -10.212 -13.577 1.00 81.94 85 SER A CA 1
ATOM 688 C C . SER A 1 85 ? 15.375 -10.339 -14.929 1.00 81.94 85 SER A C 1
ATOM 690 O O . SER A 1 85 ? 15.900 -11.018 -15.809 1.00 81.94 85 SER A O 1
ATOM 692 N N . LEU A 1 86 ? 14.256 -9.633 -15.154 1.00 77.44 86 LEU A N 1
ATOM 693 C CA . LEU A 1 86 ? 13.603 -9.559 -16.467 1.00 77.44 86 LEU A CA 1
ATOM 694 C C . LEU A 1 86 ? 14.544 -9.029 -17.556 1.00 77.44 86 LEU A C 1
ATOM 696 O O . LEU A 1 86 ? 14.510 -9.541 -18.672 1.00 77.44 86 LEU A O 1
ATOM 700 N N . PHE A 1 87 ? 15.446 -8.098 -17.225 1.00 76.12 87 PHE A N 1
ATOM 701 C CA . PHE A 1 87 ? 16.468 -7.614 -18.162 1.00 76.12 87 PHE A CA 1
ATOM 702 C C . PHE A 1 87 ? 17.420 -8.717 -18.625 1.00 76.12 87 PHE A C 1
ATOM 704 O O . PHE A 1 87 ? 17.974 -8.643 -19.714 1.00 76.12 87 PHE A O 1
ATOM 711 N N . LYS A 1 88 ? 17.619 -9.744 -17.794 1.00 78.25 88 LYS A N 1
ATOM 712 C CA . LYS A 1 88 ? 18.518 -10.867 -18.077 1.00 78.25 88 LYS A CA 1
ATOM 713 C C . LYS A 1 88 ? 17.797 -12.061 -18.699 1.00 78.25 88 LYS A C 1
ATOM 715 O O . LYS A 1 88 ? 18.459 -13.003 -19.117 1.00 78.25 88 LYS A O 1
ATOM 720 N N . LYS A 1 89 ? 16.459 -12.043 -18.754 1.00 82.56 89 LYS A N 1
ATOM 721 C CA . LYS A 1 89 ? 15.660 -13.161 -19.273 1.00 82.56 89 LYS A CA 1
ATOM 722 C C . LYS A 1 89 ? 15.859 -13.361 -20.777 1.00 82.56 89 LYS A C 1
ATOM 724 O O . LYS A 1 89 ? 15.822 -14.494 -21.243 1.00 82.56 89 LYS A O 1
ATOM 729 N N . TYR A 1 90 ? 16.087 -12.280 -21.521 1.00 81.62 90 TYR A N 1
ATOM 730 C CA . TYR A 1 90 ? 16.251 -12.316 -22.971 1.00 81.62 90 TYR A CA 1
ATOM 731 C C . TYR A 1 90 ? 17.462 -11.479 -23.382 1.00 81.62 90 TYR A C 1
ATOM 733 O O . TYR A 1 90 ? 17.475 -10.264 -23.198 1.00 81.62 90 TYR A O 1
ATOM 741 N N . SER A 1 91 ? 18.472 -12.126 -23.964 1.00 83.56 91 SER A N 1
ATOM 742 C CA . SER A 1 91 ? 19.758 -11.505 -24.323 1.00 83.56 91 SER A CA 1
ATOM 743 C C . SER A 1 91 ? 19.657 -10.419 -25.399 1.00 83.56 91 SER A C 1
ATOM 745 O O . SER A 1 91 ? 20.553 -9.589 -25.516 1.00 83.56 91 SER A O 1
ATOM 747 N N . PHE A 1 92 ? 18.570 -10.403 -26.173 1.00 85.81 92 PHE A N 1
ATOM 748 C CA . PHE A 1 92 ? 18.320 -9.408 -27.217 1.00 85.81 92 PHE A CA 1
ATOM 749 C C . PHE A 1 92 ? 17.595 -8.148 -26.712 1.00 85.81 92 PHE A C 1
ATOM 751 O O . PHE A 1 92 ? 17.476 -7.176 -27.462 1.00 85.81 92 PHE A O 1
ATOM 758 N N . ILE A 1 93 ? 17.096 -8.133 -25.469 1.00 82.75 93 ILE A N 1
ATOM 759 C CA . ILE A 1 93 ? 16.417 -6.958 -24.910 1.00 82.75 93 ILE A CA 1
ATOM 760 C C . ILE A 1 93 ? 17.454 -5.885 -24.570 1.00 82.75 93 ILE A C 1
ATOM 762 O O . ILE A 1 93 ? 18.319 -6.081 -23.722 1.00 82.75 93 ILE A O 1
ATOM 766 N N . LYS A 1 94 ? 17.327 -4.717 -25.210 1.00 80.69 94 LYS A N 1
ATOM 767 C CA . LYS A 1 94 ? 18.187 -3.543 -24.970 1.00 80.69 94 LYS A CA 1
ATOM 768 C C . LYS A 1 94 ? 17.602 -2.552 -23.956 1.00 80.69 94 LYS A C 1
ATOM 770 O O . LYS A 1 94 ? 18.312 -1.670 -23.487 1.00 80.69 94 LYS A O 1
ATOM 775 N N . GLY A 1 95 ? 16.320 -2.687 -23.618 1.00 80.69 95 GLY A N 1
ATOM 776 C CA . GLY A 1 95 ? 15.622 -1.820 -22.672 1.00 80.69 95 GLY A CA 1
ATOM 777 C C . GLY A 1 95 ? 14.189 -2.282 -22.418 1.00 80.69 95 GLY A C 1
ATOM 778 O O . GLY A 1 95 ? 13.619 -3.017 -23.220 1.00 80.69 95 GLY A O 1
ATOM 779 N N . ILE A 1 96 ? 13.620 -1.855 -21.290 1.00 78.00 96 ILE A N 1
ATOM 780 C CA . ILE A 1 96 ? 12.228 -2.111 -20.903 1.00 78.00 96 ILE A CA 1
ATOM 781 C C . ILE A 1 96 ? 11.614 -0.762 -20.538 1.00 78.00 96 ILE A C 1
ATOM 783 O O . ILE A 1 96 ? 12.164 -0.038 -19.708 1.00 78.00 96 ILE A O 1
ATOM 787 N N . GLY A 1 97 ? 10.494 -0.424 -21.169 1.00 80.38 97 GLY A N 1
ATOM 788 C CA . GLY A 1 97 ? 9.691 0.734 -20.802 1.00 80.38 97 GLY A CA 1
ATOM 789 C C . GLY A 1 97 ? 8.505 0.305 -19.945 1.00 80.38 97 GLY A C 1
ATOM 790 O O . GLY A 1 97 ? 7.906 -0.735 -20.195 1.00 80.38 97 GLY A O 1
ATOM 791 N N . LEU A 1 98 ? 8.178 1.106 -18.935 1.00 78.00 98 LEU A N 1
ATOM 792 C CA . LEU A 1 98 ? 6.942 0.975 -18.167 1.00 78.00 98 LEU A CA 1
ATOM 793 C C . LEU A 1 98 ? 5.975 2.049 -18.659 1.00 78.00 98 LEU A C 1
ATOM 795 O O . LEU A 1 98 ? 6.377 3.203 -18.829 1.00 78.00 98 LEU A O 1
ATOM 799 N N . TYR A 1 99 ? 4.706 1.699 -18.859 1.00 82.31 99 TYR A N 1
ATOM 800 C CA . TYR A 1 99 ? 3.721 2.614 -19.437 1.00 82.31 99 TYR A CA 1
ATOM 801 C C . TYR A 1 99 ? 2.370 2.551 -18.711 1.00 82.31 99 TYR A C 1
ATOM 803 O O . TYR A 1 99 ? 2.182 1.831 -17.732 1.00 82.31 99 TYR A O 1
ATOM 811 N N . GLY A 1 100 ? 1.428 3.376 -19.169 1.00 84.88 100 GLY A N 1
ATOM 812 C CA . GLY A 1 100 ? 0.027 3.279 -18.772 1.00 84.88 100 GLY A CA 1
ATOM 813 C C . GLY A 1 100 ? -0.259 3.618 -17.307 1.00 84.88 100 GLY A C 1
ATOM 814 O O . GLY A 1 100 ? 0.269 4.576 -16.735 1.00 84.88 100 GLY A O 1
ATOM 815 N N . SER A 1 101 ? -1.177 2.857 -16.712 1.00 81.06 101 SER A N 1
ATOM 816 C CA . SER A 1 101 ? -1.640 3.058 -15.334 1.00 81.06 101 SER A CA 1
ATOM 817 C C . SER A 1 101 ? -0.535 2.805 -14.301 1.00 81.06 101 SER A C 1
ATOM 819 O O . SER A 1 101 ? -0.562 3.399 -13.217 1.00 81.06 101 SER A O 1
ATOM 821 N N . TYR A 1 102 ? 0.464 1.993 -14.665 1.00 81.88 102 TYR A N 1
ATOM 822 C CA . TYR A 1 102 ? 1.623 1.654 -13.846 1.00 81.88 102 TYR A CA 1
ATOM 823 C C . TYR A 1 102 ? 2.490 2.880 -13.549 1.00 81.88 102 TYR A C 1
ATOM 825 O O . TYR A 1 102 ? 2.816 3.144 -12.389 1.00 81.88 102 TYR A O 1
ATOM 833 N N . THR A 1 103 ? 2.811 3.673 -14.576 1.00 82.75 103 THR A N 1
ATOM 834 C CA . THR A 1 103 ? 3.616 4.897 -14.424 1.00 82.75 103 THR A CA 1
ATOM 835 C C . THR A 1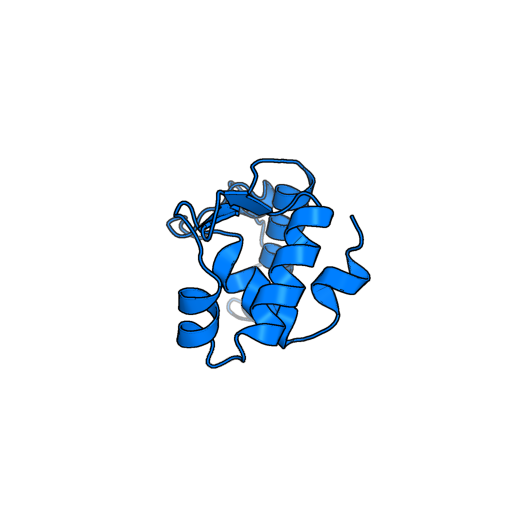 103 ? 2.805 6.089 -13.945 1.00 82.75 103 THR A C 1
ATOM 837 O O . THR A 1 103 ? 3.348 6.976 -13.292 1.00 82.75 103 THR A O 1
ATOM 840 N N . LYS A 1 104 ? 1.496 6.106 -14.213 1.00 85.94 104 LYS A N 1
ATOM 841 C CA . LYS A 1 104 ? 0.591 7.168 -13.746 1.00 85.94 104 LYS A CA 1
ATOM 842 C C . LYS A 1 104 ? 0.107 6.967 -12.304 1.00 85.94 104 LYS A C 1
ATOM 844 O O . LYS A 1 104 ? -0.498 7.877 -11.737 1.00 85.94 104 LYS A O 1
ATOM 849 N N . GLY A 1 105 ? 0.336 5.792 -11.707 1.00 85.06 105 GLY A N 1
ATOM 850 C CA . GLY A 1 105 ? -0.166 5.450 -10.372 1.00 85.06 105 GLY A CA 1
ATOM 851 C C . GLY A 1 105 ? -1.692 5.391 -10.306 1.00 85.06 105 GLY A C 1
ATOM 852 O O . GLY A 1 105 ? -2.280 5.632 -9.252 1.00 85.06 105 GLY A O 1
ATOM 853 N N . THR A 1 106 ? -2.346 5.126 -11.437 1.00 86.69 106 THR A N 1
ATOM 854 C CA . THR A 1 106 ? -3.810 5.022 -11.536 1.00 86.69 106 THR A CA 1
ATOM 855 C C . THR A 1 106 ? -4.286 3.576 -11.519 1.00 86.69 106 THR A C 1
ATOM 857 O O . THR A 1 106 ? -5.483 3.332 -11.650 1.00 86.69 106 THR A O 1
ATOM 860 N N . ASN A 1 107 ? -3.367 2.624 -11.347 1.00 87.12 107 ASN A N 1
ATOM 861 C CA . ASN A 1 107 ? -3.687 1.211 -11.249 1.00 87.12 107 ASN A CA 1
ATOM 862 C C . ASN A 1 107 ? -4.546 0.904 -10.012 1.00 87.12 107 ASN A C 1
ATOM 864 O O . ASN A 1 107 ? -4.463 1.555 -8.957 1.00 87.12 107 ASN A O 1
ATOM 868 N N . LYS A 1 108 ? -5.394 -0.100 -10.183 1.00 85.38 108 LYS A N 1
ATOM 869 C CA . LYS A 1 108 ? -6.374 -0.620 -9.236 1.00 85.38 108 LYS A CA 1
ATOM 870 C C . LYS A 1 108 ? -6.110 -2.111 -9.011 1.00 85.38 108 LYS A C 1
ATOM 872 O O . LYS A 1 108 ? -5.254 -2.694 -9.665 1.00 85.38 108 LYS A O 1
ATOM 877 N N . GLU A 1 109 ? -6.813 -2.704 -8.052 1.00 82.81 109 GLU A N 1
ATOM 878 C CA . GLU A 1 109 ? -6.690 -4.125 -7.687 1.00 82.81 109 GLU A CA 1
ATOM 879 C C . GLU A 1 109 ? -6.951 -5.075 -8.870 1.00 82.81 109 GLU A C 1
ATOM 881 O O . GLU A 1 109 ? -6.383 -6.158 -8.914 1.00 82.81 109 GLU A O 1
ATOM 886 N N . ASP A 1 110 ? -7.759 -4.634 -9.831 1.00 81.38 110 ASP A N 1
ATOM 887 C CA . ASP A 1 110 ? -8.162 -5.313 -11.065 1.00 81.38 110 ASP A CA 1
ATOM 888 C C . ASP A 1 110 ? -7.378 -4.862 -12.311 1.00 81.38 110 ASP A C 1
ATOM 890 O O . ASP A 1 110 ? -7.737 -5.228 -13.422 1.00 81.38 110 ASP A O 1
ATOM 894 N N . SER A 1 111 ? -6.344 -4.026 -12.162 1.00 79.06 111 SER A N 1
ATOM 895 C CA . SER A 1 111 ? -5.533 -3.601 -13.307 1.00 79.06 111 SER A CA 1
ATOM 896 C C . SER A 1 111 ? -4.535 -4.675 -13.711 1.00 79.06 111 SER A C 1
ATOM 898 O O . SER A 1 111 ? -3.722 -5.101 -12.887 1.00 79.06 111 SER A O 1
ATOM 900 N N . ASP A 1 112 ? -4.536 -5.008 -14.996 1.00 67.88 112 ASP A N 1
ATOM 901 C CA . ASP A 1 112 ? -3.471 -5.789 -15.605 1.00 67.88 112 ASP A CA 1
ATOM 902 C C . ASP A 1 112 ? -2.161 -4.985 -15.631 1.00 67.88 112 ASP A C 1
ATOM 904 O O . ASP A 1 112 ? -2.148 -3.746 -15.661 1.00 67.88 112 ASP A O 1
ATOM 908 N N . ILE A 1 113 ? -1.044 -5.706 -15.532 1.00 62.16 113 ILE A N 1
ATOM 909 C CA . ILE A 1 113 ? 0.293 -5.151 -15.735 1.00 62.16 113 ILE A CA 1
ATOM 910 C C . ILE A 1 113 ? 0.673 -5.498 -17.170 1.00 62.16 113 ILE A C 1
ATOM 912 O O . ILE A 1 113 ? 1.072 -6.632 -17.432 1.00 62.16 113 ILE A O 1
ATOM 916 N N . ASP A 1 114 ? 0.513 -4.519 -18.057 1.00 51.59 114 ASP A N 1
ATOM 917 C CA . ASP A 1 114 ? 0.987 -4.570 -19.443 1.00 51.59 114 ASP A CA 1
ATOM 918 C C . ASP A 1 114 ? 2.501 -4.310 -19.533 1.00 51.59 114 ASP A C 1
ATOM 920 O O . ASP A 1 114 ? 2.993 -3.370 -18.853 1.00 51.59 114 ASP A O 1
#